Protein AF-A0A953LP23-F1 (afdb_monomer_lite)

Structure (mmCIF, N/CA/C/O backbone):
data_AF-A0A953LP23-F1
#
_entry.id   AF-A0A953LP23-F1
#
loop_
_atom_site.group_PDB
_atom_site.id
_atom_site.type_symbol
_atom_site.label_atom_id
_atom_site.label_alt_id
_atom_site.label_comp_id
_atom_site.label_asym_id
_atom_site.label_entity_id
_atom_site.label_seq_id
_atom_site.pdbx_PDB_ins_code
_atom_site.Cartn_x
_atom_site.Cartn_y
_atom_site.Cartn_z
_atom_site.occupancy
_atom_site.B_iso_or_equiv
_atom_site.auth_seq_id
_atom_site.auth_comp_id
_atom_site.auth_asym_id
_atom_site.auth_atom_id
_atom_site.pdbx_PDB_model_num
ATOM 1 N N . MET A 1 1 ? 37.900 -8.258 -19.804 1.00 44.62 1 MET A N 1
ATOM 2 C CA . MET A 1 1 ? 37.353 -7.042 -19.168 1.00 44.62 1 MET A CA 1
ATOM 3 C C . MET A 1 1 ? 36.574 -6.280 -20.216 1.00 44.62 1 MET A C 1
ATOM 5 O O . MET A 1 1 ? 37.193 -5.744 -21.114 1.00 44.62 1 MET A O 1
ATOM 9 N N . ASN A 1 2 ? 35.246 -6.337 -20.165 1.00 39.38 2 ASN A N 1
ATOM 10 C CA . ASN A 1 2 ? 34.357 -5.394 -20.845 1.00 39.38 2 ASN A CA 1
ATOM 11 C C . ASN A 1 2 ? 33.003 -5.493 -20.135 1.00 39.38 2 ASN A C 1
ATOM 13 O O . ASN A 1 2 ? 32.081 -6.163 -20.597 1.00 39.38 2 ASN A O 1
ATOM 17 N N . GLU A 1 3 ? 32.925 -4.874 -18.956 1.00 49.16 3 GLU A N 1
ATOM 18 C CA . GLU A 1 3 ? 31.647 -4.520 -18.346 1.00 49.16 3 GLU A CA 1
ATOM 19 C C . GLU A 1 3 ? 30.979 -3.497 -19.263 1.00 49.16 3 GLU A C 1
ATOM 21 O O . GLU A 1 3 ? 31.294 -2.307 -19.252 1.00 49.16 3 GLU A O 1
ATOM 26 N N . LYS A 1 4 ? 30.051 -3.964 -20.100 1.00 47.84 4 LYS A N 1
ATOM 27 C CA . LYS A 1 4 ? 29.030 -3.075 -20.639 1.00 47.84 4 LYS A CA 1
ATOM 28 C C . LYS A 1 4 ? 28.208 -2.598 -19.444 1.00 47.84 4 LYS A C 1
ATOM 30 O O . LYS A 1 4 ? 27.336 -3.326 -18.980 1.00 47.84 4 LYS A O 1
ATOM 35 N N . LEU A 1 5 ? 28.467 -1.379 -18.971 1.00 53.28 5 LEU A N 1
ATOM 36 C CA . LEU A 1 5 ? 27.471 -0.602 -18.241 1.00 53.28 5 LEU A CA 1
ATOM 37 C C . LEU A 1 5 ? 26.288 -0.397 -19.193 1.00 53.28 5 LEU A C 1
ATOM 39 O O . LEU A 1 5 ? 26.250 0.546 -19.982 1.00 53.28 5 LEU A O 1
ATOM 43 N N . SER A 1 6 ? 25.351 -1.345 -19.188 1.00 52.25 6 SER A N 1
ATOM 44 C CA . SER A 1 6 ? 24.080 -1.206 -19.883 1.00 52.25 6 SER A CA 1
ATOM 45 C C . SER A 1 6 ? 23.371 0.000 -19.283 1.00 52.25 6 SER A C 1
ATOM 47 O O . SER A 1 6 ? 23.036 -0.009 -18.096 1.00 52.25 6 SER A O 1
ATOM 49 N N . ALA A 1 7 ? 23.185 1.041 -20.095 1.00 56.78 7 ALA A N 1
ATOM 50 C CA . ALA A 1 7 ? 22.429 2.222 -19.724 1.00 56.78 7 ALA A CA 1
ATOM 51 C C . ALA A 1 7 ? 21.087 1.791 -19.124 1.00 56.78 7 ALA A C 1
ATOM 53 O O . ALA A 1 7 ? 20.298 1.071 -19.736 1.00 56.78 7 ALA A O 1
ATOM 54 N N . VAL A 1 8 ? 20.881 2.196 -17.879 1.00 58.44 8 VAL A N 1
ATOM 55 C CA . VAL A 1 8 ? 19.722 1.850 -17.076 1.00 58.44 8 VAL A CA 1
ATOM 56 C C . VAL A 1 8 ? 18.497 2.552 -17.667 1.00 58.44 8 VAL A C 1
ATOM 58 O O . VAL A 1 8 ? 18.319 3.752 -17.471 1.00 58.44 8 VAL A O 1
ATOM 61 N N . SER A 1 9 ? 17.650 1.827 -18.400 1.00 60.81 9 SER A N 1
ATOM 62 C CA . SER A 1 9 ? 16.406 2.395 -18.926 1.00 60.81 9 SER A CA 1
ATOM 63 C C . SER A 1 9 ? 15.362 2.504 -17.815 1.00 60.81 9 SER A C 1
ATOM 65 O O . SER A 1 9 ? 15.094 1.523 -17.116 1.00 60.81 9 SER A O 1
ATOM 67 N N . ALA A 1 10 ? 14.753 3.681 -17.663 1.00 64.38 10 ALA A N 1
ATOM 68 C CA . ALA A 1 10 ? 13.598 3.864 -16.790 1.00 64.38 10 ALA A CA 1
ATOM 69 C C . ALA A 1 10 ? 12.465 2.891 -17.180 1.00 64.38 10 ALA A C 1
ATOM 71 O O . ALA A 1 10 ? 12.317 2.582 -18.367 1.00 64.38 10 ALA A O 1
ATOM 72 N N . PRO A 1 11 ? 11.664 2.400 -16.215 1.00 68.06 11 PRO A N 1
ATOM 73 C CA . PRO A 1 11 ? 10.528 1.547 -16.529 1.00 68.06 11 PRO A CA 1
ATOM 74 C C . PRO A 1 11 ? 9.573 2.300 -17.459 1.00 68.06 11 PRO A C 1
ATOM 76 O O . PRO A 1 11 ? 9.078 3.376 -17.123 1.00 68.06 11 PRO A O 1
ATOM 79 N N . VAL A 1 12 ? 9.334 1.739 -18.642 1.00 81.25 12 VAL A N 1
ATOM 80 C CA . VAL A 1 12 ? 8.410 2.317 -19.619 1.00 81.25 12 VAL A CA 1
ATOM 81 C C . VAL A 1 12 ? 6.990 2.148 -19.087 1.00 81.25 12 VAL A C 1
ATOM 83 O O . VAL A 1 12 ? 6.545 1.029 -18.831 1.00 81.25 12 VAL A O 1
ATOM 86 N N . LEU A 1 13 ? 6.281 3.261 -18.900 1.00 90.19 13 LEU A N 1
ATOM 87 C CA . LEU A 1 13 ? 4.877 3.249 -18.502 1.00 90.19 13 LEU A CA 1
ATOM 88 C C . LEU A 1 13 ? 4.010 3.015 -19.739 1.00 90.19 13 LEU A C 1
ATOM 90 O O . LEU A 1 13 ? 3.956 3.860 -20.632 1.00 90.19 13 LEU A O 1
ATOM 94 N N . THR A 1 14 ? 3.322 1.877 -19.784 1.00 95.62 14 THR A N 1
ATOM 95 C CA . THR A 1 14 ? 2.288 1.609 -20.787 1.00 95.62 14 THR A CA 1
ATOM 96 C C . THR A 1 14 ? 0.916 1.951 -20.220 1.00 95.62 14 THR A C 1
ATOM 98 O O . THR A 1 14 ? 0.722 2.030 -19.002 1.00 95.62 14 THR A O 1
ATOM 101 N N . ARG A 1 15 ? -0.077 2.136 -21.093 1.00 96.31 15 ARG A N 1
ATOM 102 C CA . ARG A 1 15 ? -1.460 2.369 -20.660 1.00 96.31 15 ARG A CA 1
ATOM 103 C C . ARG A 1 15 ? -1.945 1.243 -19.745 1.00 96.31 15 ARG A C 1
ATOM 105 O O . ARG A 1 15 ? -2.553 1.501 -18.709 1.00 96.31 15 ARG A O 1
ATOM 112 N N . GLU A 1 16 ? -1.637 0.004 -20.103 1.00 97.00 16 GLU A N 1
ATOM 113 C CA . GLU A 1 16 ? -2.021 -1.198 -19.366 1.00 97.00 16 GLU A CA 1
ATOM 114 C C . GLU A 1 16 ? -1.350 -1.227 -17.991 1.00 97.00 16 GLU A C 1
ATOM 116 O O . GLU A 1 16 ? -2.013 -1.506 -16.992 1.00 97.00 16 GLU A O 1
ATOM 121 N N . SER A 1 17 ? -0.059 -0.878 -17.912 1.00 95.12 17 SER A N 1
ATOM 122 C CA . SER A 1 17 ? 0.666 -0.857 -16.641 1.00 95.12 17 SER A CA 1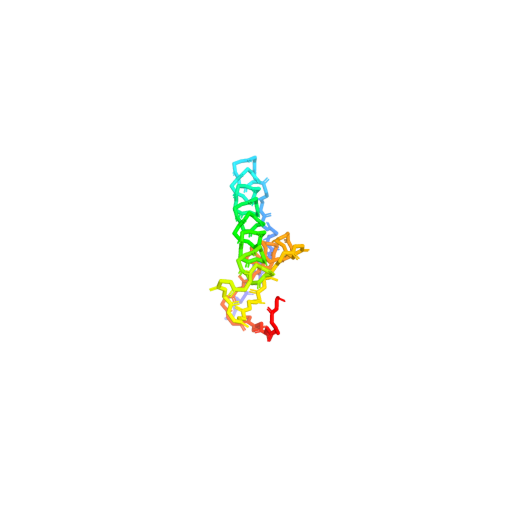
ATOM 123 C C . SER A 1 17 ? 0.141 0.228 -15.703 1.00 95.12 17 SER A C 1
ATOM 125 O O . SER A 1 17 ? 0.013 -0.010 -14.506 1.00 95.12 17 SER A O 1
ATOM 127 N N . VAL A 1 18 ? -0.208 1.401 -16.241 1.00 96.12 18 VAL A N 1
ATOM 128 C CA . VAL A 1 18 ? -0.793 2.505 -15.465 1.00 96.12 18 VAL A CA 1
ATOM 129 C C . VAL A 1 18 ? -2.176 2.129 -14.930 1.00 96.12 18 VAL A C 1
ATOM 131 O O . VAL A 1 18 ? -2.469 2.379 -13.762 1.00 96.12 18 VAL A O 1
ATOM 134 N N . LEU A 1 19 ? -3.021 1.487 -15.741 1.00 97.94 19 LEU A N 1
ATOM 135 C CA . LEU A 1 19 ? -4.334 1.013 -15.289 1.00 97.94 19 LEU A CA 1
ATOM 136 C C . LEU A 1 19 ? -4.210 -0.077 -14.216 1.00 97.94 19 LEU A C 1
ATOM 138 O O . LEU A 1 19 ? -4.969 -0.071 -13.244 1.00 97.94 19 LEU A O 1
ATOM 142 N N . ALA A 1 20 ? -3.239 -0.982 -14.356 1.00 97.12 20 ALA A N 1
ATOM 143 C CA . ALA A 1 20 ? -2.958 -2.004 -13.354 1.00 97.12 20 ALA A CA 1
ATOM 144 C C . ALA A 1 20 ? -2.495 -1.392 -12.020 1.00 97.12 20 ALA A C 1
ATOM 146 O O . ALA A 1 20 ? -3.011 -1.766 -10.962 1.00 97.12 20 ALA A O 1
ATOM 147 N N . ASP A 1 21 ? -1.586 -0.414 -12.066 1.00 96.94 21 ASP A N 1
ATOM 148 C CA . ASP A 1 21 ? -1.114 0.321 -10.888 1.00 96.94 21 ASP A CA 1
ATOM 149 C C . ASP A 1 21 ? -2.245 1.088 -10.212 1.00 96.94 21 ASP A C 1
ATOM 151 O O . ASP A 1 21 ? -2.390 1.030 -8.990 1.00 96.94 21 ASP A O 1
ATOM 155 N N . TYR A 1 22 ? -3.093 1.755 -10.996 1.00 97.56 22 TYR A N 1
ATOM 156 C CA . TYR A 1 22 ? -4.273 2.436 -10.479 1.00 97.56 22 TYR A CA 1
ATOM 157 C C . TYR A 1 22 ? -5.204 1.461 -9.752 1.00 97.56 22 TYR A C 1
ATOM 159 O O . TYR A 1 22 ? -5.592 1.710 -8.611 1.00 97.56 22 TYR A O 1
ATOM 167 N N . ALA A 1 23 ? -5.518 0.317 -10.367 1.00 98.19 23 ALA A N 1
ATOM 168 C CA . ALA A 1 23 ? -6.368 -0.697 -9.752 1.00 98.19 23 ALA A CA 1
ATOM 169 C C . ALA A 1 23 ? -5.749 -1.274 -8.468 1.00 98.19 23 ALA A C 1
ATOM 171 O O . ALA A 1 23 ? -6.464 -1.598 -7.516 1.00 98.19 23 ALA A O 1
ATOM 172 N N . LEU A 1 24 ? -4.424 -1.435 -8.417 1.00 97.50 24 LEU A N 1
ATOM 173 C CA . LEU A 1 24 ? -3.713 -1.877 -7.218 1.00 97.50 24 LEU A CA 1
ATOM 174 C C . LEU A 1 24 ? -3.749 -0.812 -6.111 1.00 97.50 24 LEU A C 1
ATOM 176 O O . 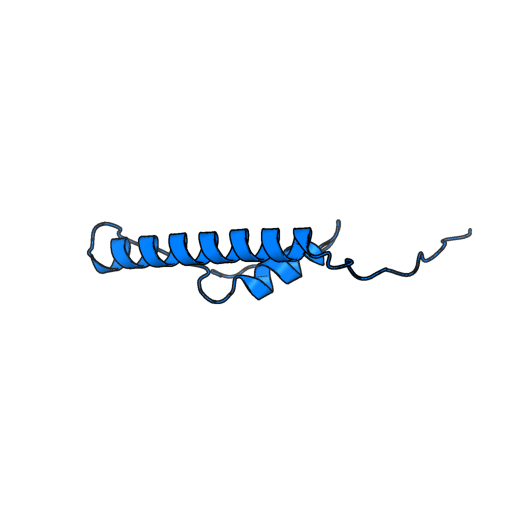LEU A 1 24 ? -4.130 -1.123 -4.981 1.00 97.50 24 LEU A O 1
ATOM 180 N N . GLY A 1 25 ? -3.439 0.444 -6.437 1.00 97.19 25 GLY A N 1
ATOM 181 C CA . GLY A 1 25 ? -3.500 1.565 -5.499 1.00 97.19 25 GLY A CA 1
ATOM 182 C C . GLY A 1 25 ? -4.910 1.788 -4.948 1.00 97.19 25 GLY A C 1
ATOM 183 O O . GLY A 1 25 ? -5.092 1.920 -3.739 1.00 97.19 25 GLY A O 1
ATOM 184 N N . TRP A 1 26 ? -5.932 1.726 -5.803 1.00 97.81 26 TRP A N 1
ATOM 185 C CA . TRP A 1 26 ? -7.332 1.860 -5.398 1.00 97.81 26 TRP A CA 1
ATOM 186 C C . TRP A 1 26 ? -7.765 0.763 -4.415 1.00 97.81 26 TRP A C 1
ATOM 188 O O . TRP A 1 26 ? -8.410 1.062 -3.404 1.00 97.81 26 TRP A O 1
ATOM 198 N N . ARG A 1 27 ? -7.367 -0.495 -4.660 1.00 97.69 27 ARG A N 1
ATOM 199 C CA . ARG A 1 27 ? -7.635 -1.621 -3.746 1.00 97.69 27 ARG A CA 1
ATOM 200 C C . ARG A 1 27 ? -6.914 -1.453 -2.409 1.00 97.69 27 ARG A C 1
ATOM 202 O O . ARG A 1 27 ? -7.540 -1.632 -1.367 1.00 97.69 27 ARG A O 1
ATOM 209 N N . SER A 1 28 ? -5.638 -1.059 -2.430 1.00 96.69 28 SER A N 1
ATOM 210 C CA . SER A 1 28 ? -4.853 -0.762 -1.219 1.00 96.69 28 SER A CA 1
ATOM 211 C C . SER A 1 28 ? -5.523 0.318 -0.357 1.00 96.69 28 SER A C 1
ATOM 213 O O . SER A 1 28 ? -5.709 0.149 0.856 1.00 96.69 28 SER A O 1
ATOM 215 N N . ARG A 1 29 ? -5.994 1.395 -1.001 1.00 96.88 29 ARG A N 1
ATOM 216 C CA . ARG A 1 29 ? -6.735 2.474 -0.343 1.00 96.88 29 ARG A CA 1
ATOM 217 C C . ARG A 1 29 ? -8.023 1.963 0.299 1.00 96.88 29 ARG A C 1
ATOM 219 O O . ARG A 1 29 ? -8.294 2.279 1.455 1.00 96.88 29 ARG A O 1
ATOM 226 N N . HIS A 1 30 ? -8.804 1.157 -0.420 1.00 97.62 30 HIS A N 1
ATOM 227 C CA . HIS A 1 30 ? -10.060 0.604 0.095 1.00 97.62 30 HIS A CA 1
ATOM 228 C C . HIS A 1 30 ? -9.842 -0.325 1.289 1.00 97.62 30 HIS A C 1
ATOM 230 O O . HIS A 1 30 ? -10.531 -0.182 2.300 1.00 97.62 30 HIS A O 1
ATOM 236 N N . ALA A 1 31 ? -8.852 -1.217 1.217 1.00 96.56 31 ALA A N 1
ATOM 237 C CA . ALA A 1 31 ? -8.493 -2.090 2.331 1.00 96.56 31 ALA A CA 1
ATOM 238 C C . ALA A 1 31 ? -8.133 -1.279 3.584 1.00 96.56 31 ALA A C 1
ATOM 240 O O . ALA A 1 31 ? -8.611 -1.568 4.681 1.00 96.56 31 ALA A O 1
ATOM 241 N N . SER A 1 32 ? -7.363 -0.205 3.408 1.00 96.00 32 SER A N 1
ATOM 242 C CA . SER A 1 32 ? -6.993 0.693 4.498 1.00 96.00 32 SER A CA 1
ATOM 243 C C . SER A 1 32 ? -8.185 1.425 5.122 1.00 96.00 32 SER A C 1
ATOM 245 O O . SER A 1 32 ? -8.257 1.558 6.343 1.00 96.00 32 SER A O 1
ATOM 247 N N . LEU A 1 33 ? -9.138 1.890 4.308 1.00 96.25 33 LEU A N 1
ATOM 248 C CA . LEU A 1 33 ? -10.351 2.552 4.803 1.00 96.25 33 LEU A CA 1
ATOM 249 C C . LEU A 1 33 ? -11.227 1.594 5.614 1.00 96.25 33 LEU A C 1
ATOM 251 O O . LEU A 1 33 ? -11.713 1.965 6.683 1.00 96.25 33 LEU A O 1
ATOM 255 N N . ILE A 1 34 ? -11.391 0.360 5.131 1.00 96.94 34 ILE A N 1
ATOM 256 C CA . ILE A 1 34 ? -12.125 -0.687 5.848 1.00 96.94 34 ILE A CA 1
ATOM 257 C C . ILE A 1 34 ? -11.424 -0.986 7.171 1.00 96.94 34 ILE A C 1
ATOM 259 O O . ILE A 1 34 ? -12.050 -0.889 8.222 1.00 96.94 34 ILE A O 1
ATOM 263 N N . GLY A 1 35 ? -10.120 -1.269 7.140 1.00 96.31 35 GLY A N 1
ATOM 264 C CA . GLY A 1 35 ? -9.353 -1.569 8.345 1.00 96.31 35 GLY A CA 1
ATOM 265 C C . GLY A 1 35 ? -9.425 -0.446 9.381 1.00 96.31 35 GLY A C 1
ATOM 266 O O . GLY A 1 35 ? -9.698 -0.706 10.553 1.00 96.31 35 GLY A O 1
ATOM 267 N N . ARG A 1 36 ? -9.280 0.815 8.953 1.00 96.06 36 ARG A N 1
ATOM 268 C CA . ARG A 1 36 ? -9.447 1.979 9.835 1.00 96.06 36 ARG A CA 1
ATOM 269 C C . ARG A 1 36 ? -10.824 1.995 10.485 1.00 96.06 36 ARG A C 1
ATOM 271 O O . ARG A 1 36 ? -10.919 2.236 11.685 1.00 96.06 36 ARG A O 1
ATOM 278 N N . ARG A 1 37 ? -11.884 1.748 9.715 1.00 96.62 37 ARG A N 1
ATOM 279 C CA . ARG A 1 37 ? -13.252 1.708 10.240 1.00 96.62 37 ARG A CA 1
ATOM 280 C C . ARG A 1 37 ? -13.413 0.611 11.292 1.00 96.62 37 ARG A C 1
ATOM 282 O O . ARG A 1 37 ? -13.999 0.870 12.339 1.00 96.62 37 ARG A O 1
ATOM 289 N N . GLU A 1 38 ? -12.892 -0.590 11.053 1.00 97.62 38 GLU A N 1
ATOM 290 C CA . GLU A 1 38 ? -12.998 -1.695 12.020 1.00 97.62 38 GLU A CA 1
ATOM 291 C C . GLU A 1 38 ? -12.234 -1.396 13.325 1.00 97.62 38 GLU A C 1
ATOM 293 O O . GLU A 1 38 ? -12.713 -1.726 14.410 1.00 97.62 38 GLU A O 1
ATOM 298 N N . VAL A 1 39 ? -11.092 -0.702 13.250 1.00 97.12 39 VAL A N 1
ATOM 299 C CA . VAL A 1 39 ? -10.361 -0.239 14.445 1.00 97.12 39 VAL A CA 1
ATOM 300 C C . VAL A 1 39 ? -11.149 0.839 15.192 1.00 97.12 39 VAL A C 1
ATOM 302 O O . VAL A 1 39 ? -11.363 0.722 16.395 1.00 97.12 39 VAL A O 1
ATOM 305 N N . LEU A 1 40 ? -11.633 1.869 14.491 1.00 95.88 40 LEU A N 1
ATOM 306 C CA . LEU A 1 40 ? -12.359 2.984 15.113 1.00 95.88 40 LEU A CA 1
ATOM 307 C C . LEU A 1 40 ? -13.711 2.570 15.708 1.00 95.88 40 LEU A C 1
ATOM 309 O O . LEU A 1 40 ? -14.185 3.200 16.646 1.00 95.88 40 LEU A O 1
ATOM 313 N N . THR A 1 41 ? -14.323 1.505 15.191 1.00 97.69 41 THR A N 1
ATOM 314 C CA . THR A 1 41 ? -15.567 0.932 15.735 1.00 97.69 41 THR A CA 1
ATOM 315 C C . THR A 1 41 ? -15.325 -0.090 16.850 1.00 97.69 41 THR A C 1
ATOM 317 O O . THR A 1 41 ? -16.271 -0.705 17.334 1.00 97.69 41 THR A O 1
ATOM 320 N N . GLY A 1 42 ? -14.070 -0.291 17.270 1.00 96.62 42 GLY A N 1
ATOM 321 C CA . GLY A 1 42 ? -13.702 -1.178 18.377 1.00 96.62 42 GLY A CA 1
ATOM 322 C C . GLY A 1 42 ? -13.730 -2.673 18.048 1.00 96.62 42 GLY A C 1
ATOM 323 O O . GLY A 1 42 ? -13.480 -3.493 18.935 1.00 96.62 42 GLY A O 1
ATOM 324 N N . LYS A 1 43 ? -13.996 -3.041 16.788 1.00 96.88 43 LYS A N 1
ATOM 325 C CA . LYS A 1 43 ? -14.005 -4.435 16.316 1.00 96.88 43 LYS A CA 1
ATOM 326 C C . LYS A 1 43 ? -12.598 -5.013 16.163 1.00 96.88 43 LYS A C 1
ATOM 328 O O . LYS A 1 43 ? -12.419 -6.220 16.281 1.00 96.88 43 LYS A O 1
ATOM 333 N N . ALA A 1 44 ? -11.599 -4.159 15.949 1.00 95.44 44 ALA A N 1
ATOM 334 C CA . ALA A 1 44 ? -10.183 -4.510 15.987 1.00 95.44 44 ALA A CA 1
ATOM 335 C C . ALA A 1 44 ? -9.448 -3.677 17.049 1.00 95.44 44 ALA A C 1
ATOM 337 O O . ALA A 1 44 ? -9.796 -2.526 17.300 1.00 95.44 44 ALA A O 1
ATOM 338 N N . LYS A 1 45 ? -8.419 -4.259 17.678 1.00 92.75 45 LYS A N 1
ATOM 339 C CA . LYS A 1 45 ? -7.652 -3.603 18.757 1.00 92.75 45 LYS A CA 1
ATOM 340 C C . LYS A 1 45 ? -6.516 -2.716 18.252 1.00 92.75 45 LYS A C 1
ATOM 342 O O . LYS A 1 45 ? -6.087 -1.816 18.963 1.00 92.75 45 LYS A O 1
ATOM 347 N N . PHE A 1 46 ? -6.027 -2.971 17.042 1.00 94.50 46 PHE A N 1
ATOM 348 C CA . PHE A 1 46 ? -4.914 -2.246 16.449 1.00 94.50 46 PHE A CA 1
ATOM 349 C C . PHE A 1 46 ? -4.976 -2.332 14.925 1.00 94.50 46 PHE A C 1
ATOM 351 O O . PHE A 1 46 ? -5.459 -3.323 14.378 1.00 94.50 46 PHE A O 1
ATOM 358 N N . GLY A 1 47 ? -4.468 -1.310 14.241 1.00 92.56 47 GLY A N 1
ATOM 359 C CA . GLY A 1 47 ? -4.339 -1.333 12.794 1.00 92.56 47 GLY A CA 1
ATOM 360 C C . GLY A 1 47 ? -3.377 -0.271 12.294 1.00 92.56 47 GLY A C 1
ATOM 361 O O . GLY A 1 47 ? -3.410 0.880 12.727 1.00 92.56 47 GLY A O 1
ATOM 362 N N . ILE A 1 48 ? -2.521 -0.684 11.367 1.00 92.62 48 ILE A N 1
ATOM 363 C CA . ILE A 1 48 ? -1.595 0.179 10.650 1.00 92.62 48 ILE A CA 1
ATOM 364 C C . ILE A 1 48 ? -1.944 0.064 9.178 1.00 92.62 48 ILE A C 1
ATOM 366 O O . ILE A 1 48 ? -2.002 -1.036 8.632 1.00 92.62 48 ILE A O 1
ATOM 370 N N . PHE A 1 49 ? -2.161 1.206 8.538 1.00 92.69 49 PHE A N 1
ATOM 371 C CA . PHE A 1 49 ? -2.621 1.260 7.161 1.00 92.69 49 PHE A CA 1
ATOM 372 C C . PHE A 1 49 ? -1.716 2.181 6.346 1.00 92.69 49 PHE A C 1
ATOM 374 O O . PHE A 1 49 ? -1.329 3.252 6.810 1.00 92.69 49 PHE A O 1
ATOM 381 N N . GLY A 1 50 ? -1.357 1.754 5.135 1.00 88.88 50 GLY A N 1
ATOM 382 C CA . GLY A 1 50 ? -0.473 2.485 4.216 1.00 88.88 50 GLY A CA 1
ATOM 383 C C . GLY A 1 50 ? -1.185 3.567 3.405 1.00 88.88 50 GLY A C 1
ATOM 384 O O . GLY A 1 50 ? -0.733 3.920 2.317 1.00 88.88 50 GLY A O 1
ATOM 385 N N . ASP A 1 51 ? -2.319 4.057 3.892 1.00 90.50 51 ASP A N 1
ATOM 386 C CA . ASP A 1 51 ? -3.212 4.892 3.110 1.00 90.50 51 ASP A CA 1
ATOM 387 C C . ASP A 1 51 ? -2.604 6.276 2.846 1.00 90.50 51 ASP A C 1
ATOM 389 O O . ASP A 1 51 ? -2.076 6.927 3.748 1.00 90.50 51 ASP A O 1
ATOM 393 N N . GLY A 1 52 ? -2.649 6.713 1.588 1.00 92.75 52 GLY A N 1
ATOM 394 C CA . GLY A 1 52 ? -1.971 7.927 1.125 1.00 92.75 52 GLY A CA 1
ATOM 395 C C . GLY A 1 52 ? -0.506 7.730 0.713 1.00 92.75 52 GLY A C 1
ATOM 396 O O . GLY A 1 52 ? 0.143 8.703 0.335 1.00 92.75 52 GLY A O 1
ATOM 397 N N . LYS A 1 53 ? 0.038 6.504 0.770 1.00 94.19 53 LYS A N 1
ATOM 398 C CA . LYS A 1 53 ? 1.394 6.176 0.282 1.00 94.19 53 LYS A CA 1
ATOM 399 C C . LYS A 1 53 ? 1.413 5.251 -0.937 1.00 94.19 53 LYS A C 1
ATOM 401 O O . LYS A 1 53 ? 2.481 4.796 -1.342 1.00 94.19 53 LYS A O 1
ATOM 406 N N . GLU A 1 54 ? 0.262 4.973 -1.536 1.00 95.50 54 GLU A N 1
ATOM 407 C CA . GLU A 1 54 ? 0.096 3.954 -2.573 1.00 95.50 54 GLU A CA 1
ATOM 408 C C . GLU A 1 54 ? 0.987 4.239 -3.790 1.00 95.50 54 GLU A C 1
ATOM 410 O O . GLU A 1 54 ? 1.737 3.368 -4.221 1.00 95.50 54 GLU A O 1
ATOM 415 N N . VAL A 1 55 ? 0.990 5.479 -4.290 1.00 94.88 55 VAL A N 1
ATOM 416 C CA . VAL A 1 55 ? 1.813 5.879 -5.448 1.00 94.88 55 VAL A CA 1
ATOM 417 C C . VAL A 1 55 ? 3.307 5.741 -5.154 1.00 94.88 55 VAL A C 1
ATOM 419 O O . VAL A 1 55 ? 4.046 5.214 -5.980 1.00 94.88 55 VAL A O 1
ATOM 422 N N . ALA A 1 56 ? 3.762 6.160 -3.969 1.00 93.38 56 ALA A N 1
ATOM 423 C CA . ALA A 1 56 ? 5.170 6.045 -3.587 1.00 93.38 56 ALA A CA 1
ATOM 424 C C . ALA A 1 56 ? 5.609 4.576 -3.468 1.00 93.38 56 ALA A C 1
ATOM 426 O O . ALA A 1 56 ? 6.705 4.219 -3.896 1.00 93.38 56 ALA A O 1
ATOM 427 N N . GLN A 1 57 ? 4.745 3.712 -2.928 1.00 92.75 57 GLN A N 1
ATOM 428 C CA . GLN A 1 57 ? 5.013 2.277 -2.846 1.00 92.75 57 GLN A CA 1
ATOM 429 C C . GLN A 1 57 ? 5.030 1.612 -4.232 1.00 92.75 57 GLN A C 1
ATOM 431 O O . GLN A 1 57 ? 5.916 0.799 -4.488 1.00 92.75 57 GLN A O 1
ATOM 436 N N . LEU A 1 58 ? 4.121 1.987 -5.140 1.00 94.62 58 LEU A N 1
ATOM 437 C CA . LEU A 1 58 ? 4.102 1.506 -6.529 1.00 94.62 58 LEU A CA 1
ATOM 438 C C . LEU A 1 58 ? 5.351 1.949 -7.303 1.00 94.62 58 LEU A C 1
ATOM 440 O O . LEU A 1 58 ? 6.000 1.134 -7.956 1.00 94.62 58 LEU A O 1
ATOM 444 N N . ALA A 1 59 ? 5.729 3.224 -7.183 1.00 92.94 59 ALA A N 1
ATOM 445 C CA . ALA A 1 59 ? 6.936 3.762 -7.804 1.00 92.94 59 ALA A CA 1
ATOM 446 C C . ALA A 1 59 ? 8.190 3.035 -7.303 1.00 92.94 59 ALA A C 1
ATOM 448 O O . ALA A 1 59 ? 9.033 2.62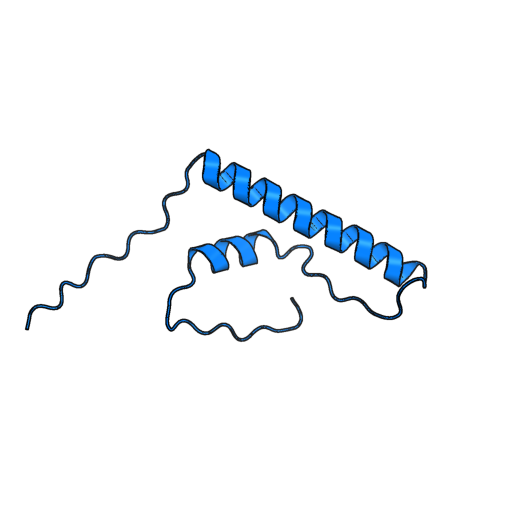5 -8.100 1.00 92.94 59 ALA A O 1
ATOM 449 N N . MET A 1 60 ? 8.278 2.809 -5.990 1.00 91.75 60 MET A N 1
ATOM 450 C CA . MET A 1 60 ? 9.368 2.045 -5.396 1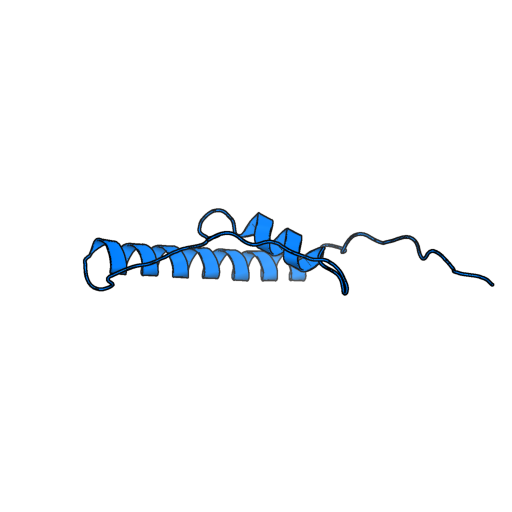.00 91.75 60 MET A CA 1
ATOM 451 C C . MET A 1 60 ? 9.397 0.612 -5.922 1.00 91.75 60 MET A C 1
ATOM 453 O O . MET A 1 60 ? 10.455 0.165 -6.337 1.00 91.75 60 MET A O 1
ATOM 457 N N . ALA A 1 61 ? 8.258 -0.084 -5.978 1.00 91.56 61 ALA A N 1
ATOM 458 C CA . ALA A 1 61 ? 8.186 -1.457 -6.479 1.00 91.56 61 ALA A CA 1
ATOM 459 C C . ALA A 1 61 ? 8.670 -1.594 -7.933 1.00 91.56 61 ALA A C 1
ATOM 461 O O . ALA A 1 61 ? 9.252 -2.615 -8.287 1.00 91.56 61 ALA A O 1
ATOM 462 N N . ARG A 1 62 ? 8.471 -0.566 -8.770 1.00 90.50 62 ARG A N 1
ATOM 463 C CA . ARG A 1 62 ? 8.995 -0.529 -10.147 1.00 90.50 62 ARG A CA 1
ATOM 464 C C . ARG A 1 62 ? 10.482 -0.195 -10.230 1.00 90.50 62 ARG A C 1
ATOM 466 O O . ARG A 1 62 ? 11.136 -0.590 -11.191 1.00 90.50 62 ARG A O 1
ATOM 473 N N . ALA A 1 63 ? 10.990 0.581 -9.278 1.00 90.62 63 ALA A N 1
ATOM 474 C CA . ALA A 1 63 ? 12.376 1.032 -9.264 1.00 90.62 63 ALA A CA 1
ATOM 475 C C . ALA A 1 63 ? 13.324 0.039 -8.573 1.00 90.62 63 ALA A C 1
ATOM 477 O O . ALA A 1 63 ? 14.501 0.014 -8.922 1.00 90.62 63 ALA A O 1
ATOM 478 N N . PHE A 1 64 ? 12.814 -0.755 -7.625 1.00 91.25 64 PHE A N 1
ATOM 479 C CA . PHE A 1 64 ? 13.592 -1.654 -6.772 1.00 91.25 64 PHE A CA 1
ATOM 480 C C . PHE A 1 64 ? 14.244 -2.794 -7.562 1.00 91.25 64 PHE A C 1
ATOM 482 O O . PHE A 1 64 ? 13.611 -3.414 -8.420 1.00 91.25 64 PHE A O 1
ATOM 489 N N . ARG A 1 65 ? 15.503 -3.101 -7.250 1.00 91.00 65 ARG A N 1
ATOM 490 C CA . ARG A 1 65 ? 16.326 -4.102 -7.940 1.00 91.00 65 ARG A CA 1
ATOM 491 C C . ARG A 1 65 ? 16.939 -5.109 -6.975 1.00 91.00 65 ARG A C 1
ATOM 493 O O . ARG A 1 65 ? 17.017 -4.852 -5.775 1.00 91.00 65 ARG A O 1
ATOM 500 N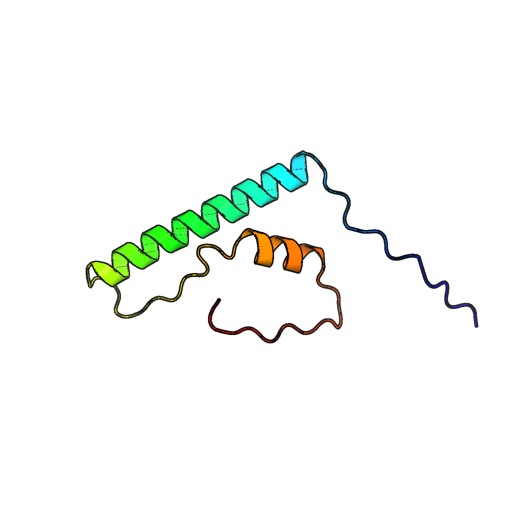 N . PRO A 1 66 ? 17.418 -6.259 -7.486 1.00 92.38 66 PRO A N 1
ATOM 501 C CA . PRO A 1 66 ? 18.232 -7.165 -6.688 1.00 92.38 66 PRO A CA 1
ATOM 502 C C . PRO A 1 66 ? 19.434 -6.426 -6.082 1.00 92.38 66 PRO A C 1
ATOM 504 O O . PRO A 1 66 ? 20.204 -5.803 -6.808 1.00 92.38 66 PRO A O 1
ATOM 507 N N . GLY A 1 67 ? 19.580 -6.500 -4.759 1.00 94.62 67 GLY A N 1
ATOM 508 C CA . GLY A 1 67 ? 20.633 -5.808 -4.007 1.00 94.62 67 GLY A CA 1
ATO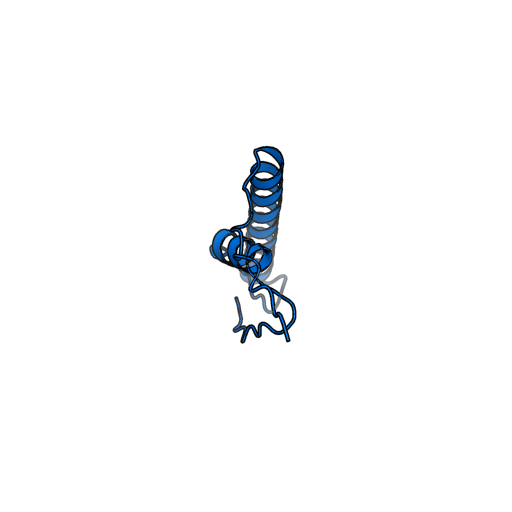M 509 C C . GLY A 1 67 ? 20.213 -4.467 -3.399 1.00 94.62 67 GLY A C 1
ATOM 510 O O . GLY A 1 67 ? 20.879 -4.007 -2.473 1.00 94.62 67 GLY A O 1
ATOM 511 N N . ASP A 1 68 ? 19.095 -3.877 -3.834 1.00 94.44 68 ASP A N 1
ATOM 512 C CA . ASP A 1 68 ? 18.543 -2.698 -3.168 1.00 94.44 68 ASP A CA 1
ATOM 513 C C . ASP A 1 68 ? 17.997 -3.078 -1.783 1.00 94.44 68 ASP A C 1
ATOM 515 O O . ASP A 1 68 ? 17.444 -4.162 -1.572 1.00 94.44 68 ASP A O 1
ATOM 519 N N . VAL A 1 69 ? 18.124 -2.159 -0.823 1.00 92.88 69 VAL A N 1
ATOM 520 C CA . VAL A 1 69 ? 17.629 -2.337 0.546 1.00 92.88 69 VAL A CA 1
ATOM 521 C C . VAL A 1 69 ? 16.630 -1.234 0.872 1.00 92.88 69 VAL A C 1
ATOM 523 O O . VAL A 1 69 ? 16.913 -0.048 0.720 1.00 92.88 69 VAL A O 1
ATOM 526 N N . ARG A 1 70 ? 15.455 -1.626 1.372 1.00 88.00 70 ARG A N 1
ATOM 527 C CA . ARG A 1 70 ? 14.450 -0.708 1.913 1.00 88.00 70 ARG A CA 1
ATOM 528 C C . ARG A 1 70 ? 14.377 -0.896 3.421 1.00 88.00 70 ARG A C 1
ATOM 530 O O . ARG A 1 70 ? 13.878 -1.915 3.890 1.00 88.00 70 ARG A O 1
ATOM 537 N N . SER A 1 71 ? 14.773 0.124 4.175 1.00 88.31 71 SER A N 1
ATOM 538 C CA . SER A 1 71 ? 14.410 0.210 5.590 1.00 88.31 71 SER A CA 1
ATOM 539 C C . SER A 1 71 ? 12.993 0.770 5.702 1.00 88.31 71 SER A C 1
ATOM 541 O O . SER A 1 71 ? 12.746 1.953 5.464 1.00 88.31 71 SER A O 1
ATOM 543 N N . GLY A 1 72 ? 12.028 -0.112 5.953 1.00 82.50 72 GLY A N 1
ATOM 544 C CA . GLY A 1 72 ? 10.639 0.271 6.176 1.00 82.50 72 GLY A CA 1
ATOM 545 C C . GLY A 1 72 ? 10.417 0.771 7.603 1.00 82.50 72 GLY A C 1
ATOM 546 O O . GLY A 1 72 ? 10.977 0.238 8.553 1.00 82.50 72 GLY A O 1
ATOM 547 N N . TYR A 1 73 ? 9.537 1.755 7.758 1.00 84.06 73 TYR A N 1
ATOM 548 C CA . TYR A 1 73 ? 8.815 1.978 9.013 1.00 84.06 73 TYR A CA 1
ATOM 549 C C . TYR A 1 73 ? 7.343 1.647 8.772 1.00 84.06 73 TYR A C 1
ATOM 551 O O . TYR A 1 73 ? 7.010 1.262 7.656 1.00 84.06 73 TYR A O 1
ATOM 559 N N . TYR A 1 74 ? 6.468 1.793 9.770 1.00 79.50 74 TYR A N 1
ATOM 560 C CA . TYR A 1 74 ? 5.068 1.336 9.766 1.00 79.50 74 TYR A CA 1
ATOM 561 C C . TYR A 1 74 ? 4.219 1.604 8.487 1.00 79.50 74 TYR A C 1
ATOM 563 O O . TYR A 1 74 ? 3.112 1.096 8.397 1.00 79.50 74 TYR A O 1
ATOM 571 N N . ARG A 1 75 ? 4.669 2.378 7.487 1.00 70.44 75 ARG A N 1
ATOM 572 C CA . ARG A 1 75 ? 3.977 2.631 6.211 1.00 70.44 75 ARG A CA 1
ATOM 573 C C . ARG A 1 75 ? 4.955 2.798 5.040 1.00 70.44 75 ARG A C 1
ATOM 575 O O . ARG A 1 75 ? 5.775 3.740 5.140 1.00 70.44 75 ARG A O 1
#

Radius of gyration: 17.48 Å; chains: 1; bounding box: 53×15×40 Å

Foldseek 3Di:
DDPPPPPDDQPDDDPVNVVVLVVQLVVLQVVQVVQVVCCVVVVDVDDQGCHPCSVVVSSCVRVDDVPDDDDDDSD

Secondary structure (DSSP, 8-state):
--------PPPP--HHHHHHHHHHHHHHHHHHHHHHHHHHTTSSS-----TT-HHHHHHHHHH--TT--------

pLDDT: mean 87.69, std 15.01, range [39.38, 98.19]

Sequence (75 aa):
MNEKLSAVSAPVLTRESVLADYALGWRSRHASLIGRREVLTGKAKFGIFGDGKEVAQLAMARAFRPGDVRSGYYR